Protein AF-A0A2P8LK50-F1 (afdb_monomer)

Mean predicted aligned error: 5.37 Å

Radius of gyration: 11.32 Å; Cα contacts (8 Å, |Δi|>4): 97; chains: 1; bounding box: 25×28×27 Å

Structure (mmCIF, N/CA/C/O backbone):
data_AF-A0A2P8LK50-F1
#
_entry.id   AF-A0A2P8LK50-F1
#
loop_
_atom_site.group_PDB
_atom_site.id
_atom_site.type_symbol
_atom_site.label_atom_id
_atom_site.label_alt_id
_atom_site.label_comp_id
_atom_site.label_asym_id
_atom_site.label_entity_id
_atom_site.label_seq_id
_atom_site.pdbx_PDB_ins_code
_atom_site.Cartn_x
_atom_site.Cartn_y
_atom_site.Cartn_z
_atom_site.occupancy
_atom_site.B_iso_or_equiv
_atom_site.auth_seq_id
_atom_site.auth_comp_id
_atom_site.auth_asym_id
_atom_site.auth_atom_id
_atom_site.pdbx_PDB_model_num
ATOM 1 N N . MET A 1 1 ? -0.636 -13.200 -14.110 1.00 64.94 1 MET A N 1
ATOM 2 C CA . MET A 1 1 ? 0.031 -12.180 -13.279 1.00 64.94 1 MET A CA 1
ATOM 3 C C . MET A 1 1 ? -0.182 -12.573 -11.837 1.00 64.94 1 MET A C 1
ATOM 5 O O . MET A 1 1 ? -1.332 -12.725 -11.444 1.00 64.94 1 MET A O 1
ATOM 9 N N . THR A 1 2 ? 0.895 -12.881 -11.118 1.00 80.06 2 THR A N 1
ATOM 10 C CA . THR A 1 2 ? 0.824 -13.458 -9.767 1.00 80.06 2 THR A CA 1
ATOM 11 C C . THR A 1 2 ? 0.962 -12.373 -8.701 1.00 80.06 2 THR A C 1
ATOM 13 O O . THR A 1 2 ? 1.470 -11.287 -8.988 1.00 80.06 2 THR A O 1
ATOM 16 N N . ASP A 1 3 ? 0.503 -12.645 -7.479 1.00 81.75 3 ASP A N 1
ATOM 17 C CA . ASP A 1 3 ? 0.670 -11.728 -6.340 1.00 81.75 3 ASP A CA 1
ATOM 18 C C . ASP A 1 3 ? 2.138 -11.576 -5.915 1.00 81.75 3 ASP A C 1
ATOM 20 O O . ASP A 1 3 ? 2.510 -10.563 -5.324 1.00 81.75 3 ASP A O 1
ATOM 24 N N . ASN A 1 4 ? 2.984 -12.536 -6.295 1.00 85.00 4 ASN A N 1
ATOM 25 C CA . ASN A 1 4 ? 4.426 -12.498 -6.068 1.00 85.00 4 ASN A CA 1
ATOM 26 C C . ASN A 1 4 ? 5.173 -11.643 -7.102 1.00 85.00 4 ASN A C 1
ATOM 28 O O . ASN A 1 4 ? 6.358 -11.373 -6.914 1.00 85.00 4 ASN A O 1
ATOM 32 N N . ASP A 1 5 ? 4.514 -11.219 -8.189 1.00 85.25 5 ASP A N 1
ATOM 33 C CA . ASP A 1 5 ? 5.149 -10.363 -9.189 1.00 85.25 5 ASP A CA 1
ATOM 34 C C . ASP A 1 5 ? 5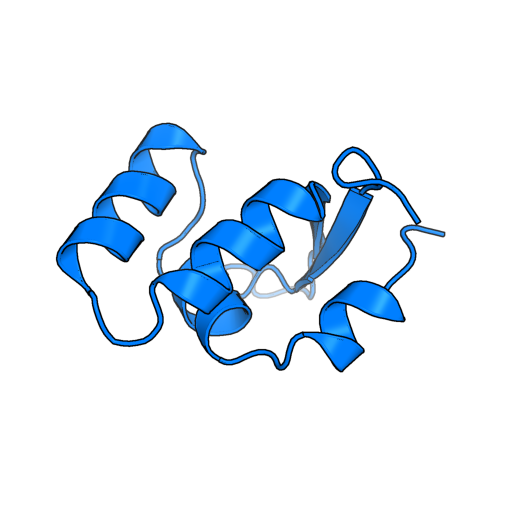.506 -9.017 -8.543 1.00 85.25 5 ASP A C 1
ATOM 36 O O . ASP A 1 5 ? 4.672 -8.377 -7.896 1.00 85.25 5 ASP A O 1
ATOM 40 N N . MET A 1 6 ? 6.741 -8.567 -8.749 1.00 87.44 6 MET A N 1
ATOM 41 C CA . MET A 1 6 ? 7.187 -7.270 -8.255 1.00 87.44 6 MET A CA 1
ATOM 42 C C . MET A 1 6 ? 6.663 -6.155 -9.166 1.00 87.44 6 MET A C 1
ATOM 44 O O . MET A 1 6 ? 6.731 -6.244 -10.395 1.00 87.44 6 MET A O 1
ATOM 48 N N . ILE A 1 7 ? 6.175 -5.079 -8.559 1.00 86.06 7 ILE A N 1
ATOM 49 C CA . ILE A 1 7 ? 5.809 -3.836 -9.234 1.00 86.06 7 ILE A CA 1
ATOM 50 C C . ILE A 1 7 ? 6.725 -2.711 -8.765 1.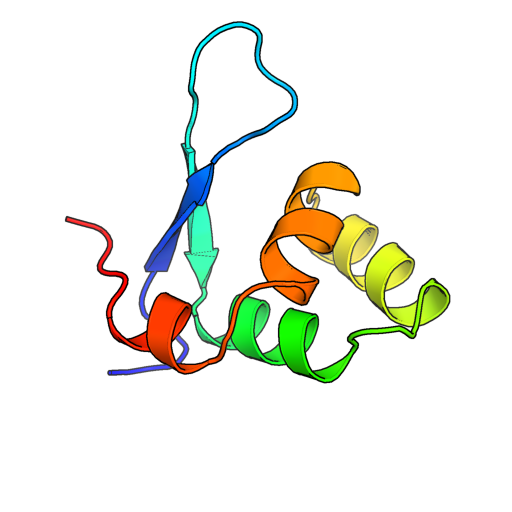00 86.06 7 ILE A C 1
ATOM 52 O O . ILE A 1 7 ? 7.125 -2.653 -7.601 1.00 86.06 7 ILE A O 1
ATOM 56 N N . LYS A 1 8 ? 7.057 -1.813 -9.689 1.00 85.38 8 LYS A N 1
ATOM 57 C CA . LYS A 1 8 ? 7.891 -0.644 -9.432 1.00 85.38 8 LYS A CA 1
ATOM 58 C C . LYS A 1 8 ? 6.996 0.532 -9.040 1.00 85.38 8 LYS A C 1
ATOM 60 O O . LYS A 1 8 ? 6.134 0.927 -9.817 1.00 85.38 8 LYS A O 1
ATOM 65 N N . ILE A 1 9 ? 7.211 1.086 -7.853 1.00 79.75 9 ILE A N 1
ATOM 66 C CA . ILE A 1 9 ? 6.503 2.262 -7.333 1.00 79.75 9 ILE A CA 1
ATOM 67 C C . ILE A 1 9 ? 7.489 3.419 -7.130 1.00 79.75 9 ILE A C 1
ATOM 69 O O . ILE A 1 9 ? 8.647 3.166 -6.789 1.00 79.75 9 ILE A O 1
ATOM 73 N N . PRO A 1 10 ? 7.078 4.681 -7.308 1.00 74.06 10 PRO A N 1
ATOM 74 C CA . PRO A 1 10 ? 7.924 5.824 -6.987 1.00 74.06 10 PRO A CA 1
ATOM 75 C C . PRO A 1 10 ? 8.189 5.904 -5.476 1.00 74.06 10 PRO A C 1
ATOM 77 O O . PRO A 1 10 ? 7.275 5.779 -4.659 1.00 74.06 10 PRO A O 1
ATOM 80 N N . ASP A 1 11 ? 9.446 6.134 -5.101 1.00 71.81 11 ASP A N 1
ATOM 81 C CA . ASP A 1 11 ? 9.826 6.507 -3.743 1.00 71.81 11 ASP A CA 1
ATOM 82 C C . ASP A 1 11 ? 9.714 8.024 -3.597 1.00 71.81 11 ASP A C 1
ATOM 84 O O . ASP A 1 11 ? 10.589 8.783 -4.015 1.00 71.81 11 ASP A O 1
ATOM 88 N N . LEU A 1 12 ? 8.608 8.460 -3.000 1.00 68.06 12 LEU A N 1
ATOM 89 C CA . LEU A 1 12 ? 8.293 9.876 -2.826 1.00 68.06 12 LEU A CA 1
ATOM 90 C C . LEU A 1 12 ? 9.140 10.569 -1.744 1.00 68.06 12 LEU A C 1
ATOM 92 O O . LEU A 1 12 ? 9.018 11.779 -1.576 1.00 68.06 12 LEU A O 1
ATOM 96 N N . THR A 1 13 ? 10.004 9.836 -1.030 1.00 65.69 13 THR A N 1
ATOM 97 C CA . THR A 1 13 ? 10.886 10.422 -0.005 1.00 65.69 13 THR A CA 1
ATOM 98 C C . THR A 1 13 ? 12.218 10.933 -0.545 1.00 65.69 13 THR A C 1
ATOM 100 O O . THR A 1 13 ? 12.942 11.616 0.178 1.00 65.69 13 THR A O 1
ATOM 103 N N . SER A 1 14 ? 12.558 10.626 -1.798 1.00 57.69 14 SER A N 1
ATOM 104 C CA . SER A 1 14 ? 13.848 11.000 -2.369 1.00 57.69 14 SER A CA 1
ATOM 105 C C . SER A 1 14 ? 13.754 12.239 -3.259 1.00 57.69 14 SER A C 1
ATOM 107 O O . SER A 1 14 ? 12.836 12.392 -4.059 1.00 57.69 14 SER A O 1
ATOM 109 N N . ILE A 1 15 ? 14.751 13.117 -3.133 1.00 60.56 15 ILE A N 1
ATOM 110 C CA . ILE A 1 15 ? 14.939 14.318 -3.970 1.00 60.56 15 ILE A CA 1
ATOM 111 C C . ILE A 1 15 ? 15.217 13.912 -5.434 1.00 60.56 15 ILE A C 1
ATOM 113 O O . ILE A 1 15 ? 14.978 14.672 -6.369 1.00 60.56 15 ILE A O 1
ATOM 117 N N . VAL A 1 16 ? 15.695 12.681 -5.631 1.00 63.25 16 VAL A N 1
ATOM 118 C CA . VAL A 1 16 ? 15.898 12.028 -6.927 1.00 63.25 16 VAL A CA 1
ATOM 119 C C . VAL A 1 16 ? 14.821 10.955 -7.074 1.00 63.25 16 VAL A C 1
ATOM 121 O O . VAL A 1 16 ? 14.580 10.235 -6.111 1.00 63.25 16 VAL A O 1
ATOM 124 N N . ILE A 1 17 ? 14.199 10.796 -8.251 1.00 62.00 17 ILE A N 1
ATOM 125 C CA . ILE A 1 17 ? 13.163 9.768 -8.485 1.00 62.00 17 ILE A CA 1
ATOM 126 C C . ILE A 1 17 ? 13.773 8.372 -8.296 1.00 62.00 17 ILE A C 1
ATOM 128 O O . ILE A 1 17 ? 14.296 7.762 -9.227 1.00 62.00 17 ILE A O 1
ATOM 132 N N . HIS A 1 18 ? 13.707 7.863 -7.070 1.00 69.75 18 HIS A N 1
ATOM 133 C CA . HIS A 1 18 ? 13.996 6.476 -6.760 1.00 69.75 18 HIS A CA 1
ATOM 134 C C . HIS A 1 18 ? 12.713 5.684 -6.934 1.00 69.75 18 HIS A C 1
ATOM 136 O O . HIS A 1 18 ? 11.605 6.213 -6.850 1.00 69.75 18 HIS A O 1
ATOM 142 N N . SER A 1 19 ? 12.850 4.399 -7.216 1.00 75.62 19 SER A N 1
ATOM 143 C CA . SER A 1 19 ? 11.706 3.507 -7.224 1.00 75.62 19 SER A CA 1
ATOM 144 C C . SER A 1 19 ? 11.953 2.363 -6.274 1.00 75.62 19 SER A C 1
ATOM 146 O O . SER A 1 19 ? 13.066 1.849 -6.187 1.00 75.62 19 SER A O 1
ATOM 148 N N . ARG A 1 20 ? 10.898 1.958 -5.580 1.00 80.44 20 ARG A N 1
ATOM 149 C CA . ARG A 1 20 ? 10.890 0.741 -4.783 1.00 80.44 20 ARG A CA 1
ATOM 150 C C . ARG A 1 20 ? 10.178 -0.351 -5.548 1.00 80.44 20 ARG A C 1
ATOM 152 O O . ARG A 1 20 ? 9.293 -0.086 -6.358 1.00 80.44 20 ARG A O 1
ATOM 159 N N . PHE A 1 21 ? 10.569 -1.578 -5.263 1.00 86.38 21 P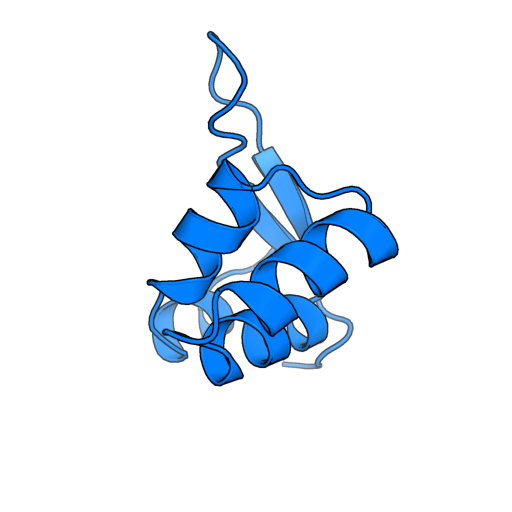HE A N 1
ATOM 160 C CA . PHE A 1 21 ? 9.875 -2.750 -5.752 1.00 86.38 21 PHE A CA 1
ATOM 161 C C . PHE A 1 21 ? 9.052 -3.315 -4.602 1.00 86.38 21 PHE A C 1
ATOM 163 O O . PHE A 1 21 ? 9.585 -3.543 -3.518 1.00 86.38 21 PHE A O 1
ATOM 170 N N . ILE A 1 22 ? 7.762 -3.529 -4.834 1.00 88.75 22 ILE A N 1
ATOM 171 C CA . ILE A 1 22 ? 6.872 -4.195 -3.881 1.00 88.75 22 ILE A CA 1
ATOM 172 C C . ILE A 1 22 ? 6.150 -5.342 -4.573 1.00 88.75 22 ILE A C 1
ATOM 174 O O . ILE A 1 22 ? 5.966 -5.316 -5.788 1.00 88.75 22 ILE A O 1
ATOM 178 N N . GLN A 1 23 ? 5.719 -6.339 -3.810 1.00 91.56 23 GLN A N 1
ATOM 179 C CA . GLN A 1 23 ? 4.886 -7.411 -4.346 1.00 91.56 23 GLN A CA 1
ATOM 180 C C . GLN A 1 23 ? 3.513 -6.867 -4.751 1.00 91.56 23 GLN A C 1
ATOM 182 O O . GLN A 1 23 ? 2.923 -6.043 -4.044 1.00 91.56 23 GLN A O 1
ATOM 187 N N . ARG A 1 24 ? 2.968 -7.355 -5.868 1.00 90.12 24 ARG A N 1
ATOM 188 C CA . ARG A 1 24 ? 1.624 -6.976 -6.320 1.00 90.12 24 ARG A CA 1
ATOM 189 C C . ARG A 1 24 ? 0.556 -7.339 -5.288 1.00 90.12 24 ARG A C 1
ATOM 191 O O . ARG A 1 24 ? -0.376 -6.561 -5.109 1.00 90.12 24 ARG A O 1
ATOM 198 N N . GLY A 1 25 ? 0.706 -8.462 -4.585 1.00 92.50 25 GLY A N 1
ATOM 199 C CA . GLY A 1 25 ? -0.189 -8.858 -3.494 1.00 92.50 25 GLY A CA 1
ATOM 200 C C . GLY A 1 25 ? -0.253 -7.803 -2.389 1.00 92.50 25 GLY A C 1
ATOM 201 O O . GLY A 1 25 ? -1.340 -7.370 -2.014 1.00 92.50 25 GLY A O 1
ATOM 202 N N . LEU A 1 26 ? 0.907 -7.290 -1.965 1.00 92.94 26 LEU A N 1
ATOM 203 C CA . LEU A 1 26 ? 0.990 -6.195 -0.995 1.00 92.94 26 LEU A CA 1
ATOM 204 C C . LEU A 1 26 ? 0.341 -4.910 -1.530 1.00 92.94 26 LEU A C 1
ATOM 206 O O . LEU A 1 26 ? -0.373 -4.219 -0.809 1.00 92.94 26 LEU A O 1
ATOM 210 N N 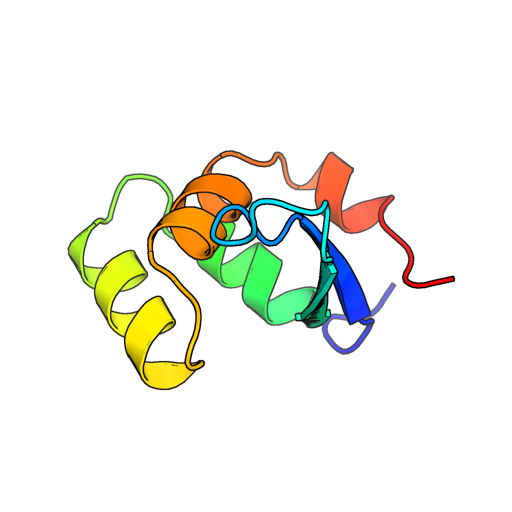. ALA A 1 27 ? 0.534 -4.594 -2.812 1.00 92.12 27 ALA A N 1
ATOM 211 C CA . ALA A 1 27 ? -0.116 -3.441 -3.428 1.00 92.12 27 ALA A CA 1
ATOM 212 C C . ALA A 1 27 ? -1.650 -3.572 -3.443 1.00 92.12 27 ALA A C 1
ATOM 214 O O . ALA A 1 27 ? -2.354 -2.614 -3.123 1.00 92.12 27 ALA A O 1
ATOM 215 N N . ARG A 1 28 ? -2.173 -4.765 -3.762 1.00 92.81 28 ARG A N 1
ATOM 216 C CA . ARG A 1 28 ? -3.611 -5.077 -3.701 1.00 92.81 28 ARG A CA 1
ATOM 217 C C . ARG A 1 28 ? -4.152 -4.944 -2.285 1.00 92.81 28 ARG A C 1
ATOM 219 O O . ARG A 1 28 ? -5.211 -4.347 -2.098 1.00 92.81 28 ARG A O 1
ATOM 226 N N . GLU A 1 29 ? -3.422 -5.458 -1.299 1.00 94.81 29 GLU A N 1
ATOM 227 C CA . GLU A 1 29 ? -3.787 -5.320 0.107 1.00 94.81 29 GLU A CA 1
ATOM 228 C C . GLU A 1 29 ? -3.887 -3.842 0.499 1.00 94.81 29 GLU A C 1
ATOM 230 O O . GLU A 1 29 ? -4.921 -3.418 1.014 1.00 94.81 29 GLU A O 1
ATOM 235 N N . ILE A 1 30 ? -2.882 -3.029 0.164 1.00 94.38 30 ILE A N 1
ATOM 236 C CA . ILE A 1 30 ? -2.877 -1.588 0.448 1.00 94.38 30 ILE A CA 1
ATOM 237 C C . ILE A 1 30 ? -4.072 -0.875 -0.207 1.00 94.38 30 ILE A C 1
ATOM 239 O O . ILE A 1 30 ? -4.740 -0.072 0.448 1.00 94.38 30 ILE A O 1
ATOM 243 N N . ILE A 1 31 ? -4.386 -1.181 -1.471 1.00 94.06 31 ILE A N 1
ATOM 244 C CA . ILE A 1 31 ? -5.553 -0.616 -2.172 1.00 94.06 31 ILE A CA 1
ATOM 245 C C . ILE A 1 31 ? -6.859 -1.026 -1.481 1.00 94.06 31 ILE A C 1
ATOM 247 O O . ILE A 1 31 ? -7.747 -0.192 -1.301 1.00 94.06 31 ILE A O 1
ATOM 251 N N . SER A 1 32 ? -6.972 -2.279 -1.027 1.00 94.94 32 SER A N 1
ATOM 252 C CA . SER A 1 32 ? -8.166 -2.770 -0.322 1.00 94.94 32 SER A CA 1
ATOM 253 C C . SER A 1 32 ? -8.434 -2.048 1.006 1.00 94.94 32 SER A C 1
ATOM 255 O O . SER A 1 32 ? -9.561 -2.053 1.496 1.00 94.94 32 SER A O 1
ATOM 257 N N . LYS A 1 33 ? -7.407 -1.408 1.582 1.00 95.69 33 LYS A N 1
ATOM 258 C CA . LYS A 1 33 ? -7.476 -0.629 2.828 1.00 95.69 33 LYS A CA 1
ATOM 259 C C . LYS A 1 33 ? -7.590 0.880 2.590 1.00 95.69 33 LYS A C 1
ATOM 261 O O . LYS A 1 33 ? -7.367 1.663 3.513 1.00 95.69 33 LYS A O 1
ATOM 266 N N . ARG A 1 34 ? -7.935 1.322 1.373 1.00 93.25 34 ARG A N 1
ATOM 267 C CA . ARG A 1 34 ? -8.147 2.744 1.051 1.00 93.25 34 ARG A CA 1
ATOM 268 C C . ARG A 1 34 ? -9.125 3.382 2.051 1.00 93.25 34 ARG A C 1
ATOM 270 O O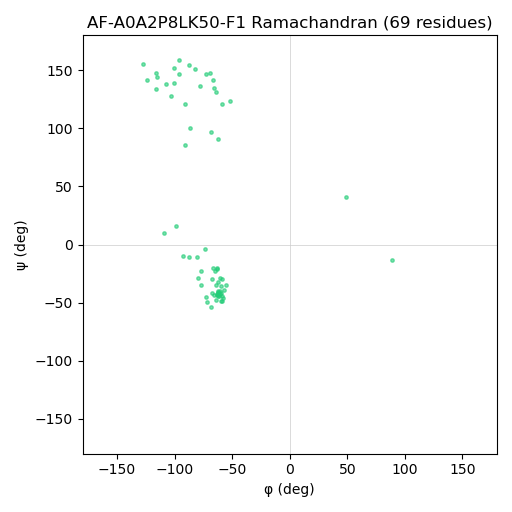 . ARG A 1 34 ? -10.253 2.928 2.204 1.00 93.25 34 ARG A O 1
ATOM 277 N N . GLY A 1 35 ? -8.682 4.449 2.719 1.00 91.75 35 GLY A N 1
ATOM 278 C CA . GLY A 1 35 ? -9.459 5.169 3.739 1.00 91.75 35 GLY A CA 1
ATOM 279 C C . GLY A 1 35 ? -9.308 4.642 5.173 1.00 91.75 35 GLY A C 1
ATOM 280 O O . GLY A 1 35 ? -9.653 5.360 6.109 1.00 91.75 35 GLY A O 1
ATOM 281 N N . ASP A 1 36 ? -8.733 3.453 5.378 1.00 96.00 36 ASP A N 1
ATOM 282 C CA . ASP A 1 36 ? -8.407 2.928 6.708 1.00 96.00 36 ASP A CA 1
ATOM 283 C C . ASP A 1 36 ? -6.978 3.319 7.109 1.00 96.00 36 ASP A C 1
ATOM 285 O O . ASP A 1 36 ? -6.009 2.578 6.931 1.00 96.00 36 ASP A O 1
ATOM 289 N N . TYR A 1 37 ? -6.837 4.517 7.676 1.00 93.88 37 TYR A N 1
ATOM 290 C CA . TYR A 1 37 ? -5.533 5.060 8.062 1.00 93.88 37 TYR A CA 1
ATOM 291 C C . TYR A 1 37 ? -4.796 4.210 9.107 1.00 93.88 37 TYR A C 1
ATOM 293 O O . TYR A 1 37 ? -3.566 4.199 9.116 1.00 93.88 37 TYR A O 1
ATOM 301 N N . LYS A 1 38 ? -5.518 3.478 9.968 1.00 96.12 38 LYS A N 1
ATOM 302 C CA . LYS A 1 38 ? -4.900 2.606 10.978 1.00 96.12 38 LYS A CA 1
ATOM 303 C C . LYS A 1 38 ? -4.304 1.363 10.324 1.00 96.12 38 LYS A C 1
ATOM 305 O O . LYS A 1 38 ? -3.162 1.017 10.625 1.00 96.12 38 LYS A O 1
ATOM 310 N N . ALA A 1 39 ? -5.041 0.725 9.413 1.00 95.12 39 ALA A N 1
ATOM 311 C CA . ALA A 1 39 ? -4.531 -0.415 8.657 1.00 95.12 39 ALA A CA 1
ATOM 312 C C . ALA A 1 39 ? -3.346 -0.018 7.767 1.00 95.12 39 ALA A C 1
ATOM 314 O O . ALA A 1 39 ? -2.328 -0.703 7.765 1.00 95.12 39 ALA A O 1
ATOM 315 N N . LEU A 1 40 ? -3.433 1.122 7.077 1.00 94.56 40 LEU A N 1
ATOM 316 C CA . LEU A 1 40 ? -2.344 1.633 6.240 1.00 94.56 40 LEU A CA 1
ATOM 317 C C . LEU A 1 40 ? -1.083 1.952 7.060 1.00 94.56 40 LEU A C 1
ATOM 319 O O . LEU A 1 40 ? 0.024 1.614 6.642 1.00 94.56 40 LEU A O 1
ATOM 323 N N . TYR A 1 41 ? -1.235 2.551 8.245 1.00 94.56 41 TYR A N 1
ATOM 324 C CA . TYR A 1 41 ? -0.112 2.790 9.154 1.00 94.56 41 TYR A CA 1
ATOM 325 C C . TYR A 1 41 ? 0.536 1.477 9.604 1.00 94.56 41 TYR A C 1
ATOM 327 O O . TYR A 1 41 ? 1.759 1.346 9.554 1.00 94.56 41 TYR A O 1
ATOM 335 N N . LYS A 1 42 ? -0.273 0.475 9.962 1.00 96.56 42 LYS A N 1
ATOM 336 C CA . LYS A 1 42 ? 0.228 -0.852 10.329 1.00 96.56 42 LYS A CA 1
ATOM 337 C C . LYS A 1 42 ? 1.010 -1.510 9.186 1.00 96.56 42 LYS A C 1
ATOM 339 O O . LYS A 1 42 ? 2.145 -1.912 9.403 1.00 96.56 42 LYS A O 1
ATOM 344 N N . ILE A 1 43 ? 0.460 -1.525 7.969 1.00 94.50 43 ILE A N 1
ATOM 345 C CA . ILE A 1 43 ? 1.147 -2.064 6.782 1.00 94.50 43 ILE A CA 1
ATOM 346 C C . ILE A 1 43 ? 2.484 -1.348 6.547 1.00 94.50 43 ILE A C 1
ATOM 348 O O . ILE A 1 43 ? 3.475 -1.985 6.195 1.00 94.50 43 ILE A O 1
ATOM 352 N N . SER A 1 44 ? 2.538 -0.029 6.766 1.00 92.00 44 SER A N 1
ATOM 353 C CA . SER A 1 44 ? 3.784 0.728 6.616 1.00 92.00 44 SER A CA 1
ATOM 354 C C . SER A 1 44 ? 4.887 0.240 7.563 1.00 92.00 44 SER A C 1
ATOM 356 O O . SER A 1 44 ? 6.034 0.103 7.141 1.00 92.00 44 SER A O 1
ATOM 358 N N . LEU A 1 45 ? 4.530 -0.092 8.809 1.00 93.50 45 LEU A N 1
ATOM 359 C CA . LEU A 1 45 ? 5.458 -0.620 9.807 1.00 93.50 45 LEU A CA 1
ATOM 360 C C . LEU A 1 45 ? 5.868 -2.057 9.479 1.00 93.50 45 LEU A C 1
ATOM 362 O O . LEU A 1 45 ? 7.061 -2.349 9.431 1.00 93.50 45 LEU A O 1
ATOM 366 N N . ASP A 1 46 ? 4.892 -2.922 9.197 1.00 95.00 46 ASP A N 1
ATOM 367 C CA . ASP A 1 46 ? 5.110 -4.354 8.955 1.00 95.00 46 ASP A CA 1
ATOM 368 C C . ASP A 1 46 ? 5.997 -4.600 7.718 1.00 95.00 46 ASP A C 1
ATOM 370 O O . ASP A 1 46 ? 6.792 -5.539 7.691 1.00 95.00 46 ASP A O 1
ATOM 374 N N . HIS A 1 47 ? 5.911 -3.723 6.711 1.00 89.31 47 HIS A N 1
ATOM 375 C CA . HIS A 1 47 ? 6.654 -3.842 5.451 1.00 89.31 47 HIS A CA 1
ATOM 376 C C . HIS A 1 47 ? 7.775 -2.807 5.274 1.00 89.31 47 HIS A C 1
ATOM 378 O O . HIS A 1 47 ? 8.340 -2.705 4.183 1.00 89.31 47 HIS A O 1
ATOM 384 N N . ASN A 1 48 ? 8.110 -2.036 6.317 1.00 88.19 48 ASN A N 1
ATOM 385 C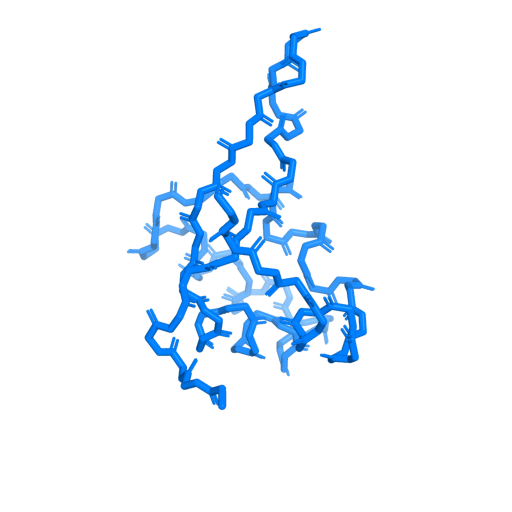 CA . ASN A 1 48 ? 9.121 -0.969 6.274 1.00 88.19 48 ASN A CA 1
ATOM 386 C C . ASN A 1 48 ? 8.940 -0.007 5.073 1.00 88.19 48 ASN A C 1
ATOM 388 O O . ASN A 1 48 ? 9.890 0.393 4.383 1.00 88.19 48 ASN A O 1
ATOM 392 N N . LEU A 1 49 ? 7.682 0.329 4.785 1.00 87.06 49 LEU A N 1
ATOM 393 C CA . LEU A 1 49 ? 7.294 1.271 3.743 1.00 87.06 49 LEU A CA 1
ATOM 394 C C . LEU A 1 49 ? 7.069 2.650 4.353 1.00 87.06 49 LEU A C 1
ATOM 396 O O . LEU A 1 49 ? 6.582 2.800 5.469 1.00 87.06 49 LEU A O 1
ATOM 400 N N . THR A 1 50 ? 7.376 3.690 3.589 1.00 88.31 50 THR A N 1
ATOM 401 C CA . THR A 1 50 ? 7.081 5.057 4.016 1.00 88.31 50 THR A CA 1
ATOM 402 C C . THR A 1 50 ? 5.573 5.300 3.928 1.00 88.31 50 THR A C 1
ATOM 404 O O . THR A 1 50 ? 4.900 4.798 3.022 1.00 88.31 50 THR A O 1
ATOM 407 N N . LEU A 1 51 ? 5.016 6.113 4.832 1.00 88.38 51 LEU A N 1
ATOM 408 C CA . LEU A 1 51 ? 3.587 6.461 4.786 1.00 88.38 51 LEU A CA 1
ATOM 409 C C . LEU A 1 51 ? 3.192 7.147 3.474 1.00 88.38 51 LEU A C 1
ATOM 411 O O . LEU A 1 51 ? 2.070 6.986 3.004 1.00 88.38 51 LEU A O 1
ATOM 415 N N . GLN A 1 52 ? 4.125 7.871 2.855 1.00 87.25 52 GLN A N 1
ATOM 416 C CA . GLN A 1 52 ? 3.931 8.468 1.537 1.00 87.25 52 GLN A CA 1
ATOM 417 C C . GLN A 1 52 ? 3.787 7.401 0.446 1.00 87.25 52 GLN A C 1
ATOM 419 O O . GLN A 1 52 ? 2.887 7.515 -0.381 1.00 87.25 52 GLN A O 1
ATOM 424 N N . ALA A 1 53 ? 4.618 6.351 0.463 1.00 86.50 53 ALA A N 1
ATOM 425 C CA . ALA A 1 53 ? 4.509 5.241 -0.480 1.00 86.50 53 ALA A CA 1
ATOM 426 C C . ALA A 1 53 ? 3.186 4.487 -0.294 1.00 86.50 53 ALA A C 1
ATOM 428 O O . ALA A 1 53 ? 2.454 4.287 -1.260 1.00 86.50 53 ALA A O 1
ATOM 429 N N . VAL A 1 54 ? 2.821 4.148 0.947 1.00 90.69 54 VAL A N 1
ATOM 430 C CA . VAL A 1 54 ? 1.537 3.491 1.251 1.00 90.69 54 VAL A CA 1
ATOM 431 C C . VAL A 1 54 ? 0.348 4.368 0.841 1.00 90.69 54 VAL A C 1
ATOM 433 O O . VAL A 1 54 ? -0.603 3.884 0.230 1.00 90.69 54 VAL A O 1
ATOM 436 N N . GLY A 1 55 ? 0.411 5.673 1.112 1.00 89.81 55 GLY A N 1
ATOM 437 C CA . GLY A 1 55 ? -0.612 6.637 0.703 1.00 89.81 55 GLY A CA 1
ATOM 438 C C . GLY A 1 55 ? -0.686 6.855 -0.811 1.00 89.81 55 GLY A C 1
ATOM 439 O O . GLY A 1 55 ? -1.751 7.153 -1.343 1.00 89.81 55 GLY A O 1
ATOM 440 N N . TYR A 1 56 ? 0.425 6.713 -1.532 1.00 88.94 56 TYR A N 1
ATOM 441 C CA . TYR A 1 56 ? 0.429 6.703 -2.991 1.00 88.94 56 TYR A CA 1
ATOM 442 C C . TYR A 1 56 ? -0.252 5.442 -3.526 1.00 88.94 56 TYR A C 1
ATOM 444 O O . TYR A 1 56 ? -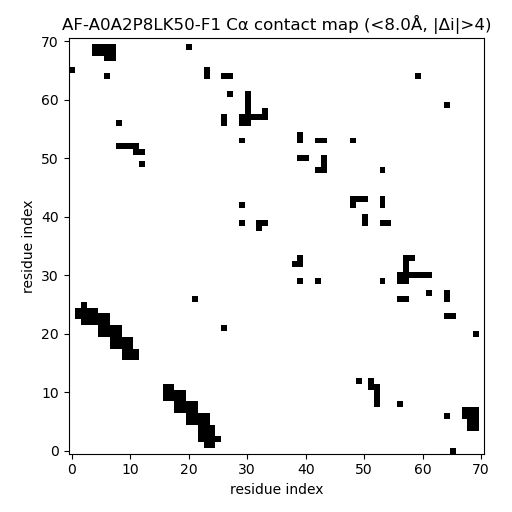1.224 5.555 -4.267 1.00 88.94 56 TYR A O 1
ATOM 452 N N . ILE A 1 57 ? 0.185 4.261 -3.079 1.00 90.50 57 ILE A N 1
ATOM 453 C CA . ILE A 1 57 ? -0.349 2.970 -3.533 1.00 90.50 57 ILE A CA 1
ATOM 454 C C . ILE A 1 57 ? -1.844 2.855 -3.236 1.00 90.50 57 ILE A C 1
ATOM 456 O O . ILE A 1 57 ? -2.595 2.412 -4.095 1.00 90.50 57 ILE A O 1
ATOM 460 N N . SER A 1 58 ? -2.305 3.286 -2.058 1.00 93.06 58 SER A N 1
ATOM 461 C CA . SER A 1 58 ? -3.723 3.170 -1.687 1.00 93.06 58 SER A CA 1
ATOM 462 C C . SER A 1 58 ? -4.651 3.979 -2.596 1.00 93.06 58 SER A C 1
ATOM 464 O O . SER A 1 58 ? -5.844 3.685 -2.663 1.00 93.06 58 SER A O 1
ATOM 466 N N . ARG A 1 59 ? -4.115 4.974 -3.314 1.00 91.38 59 ARG A N 1
ATOM 467 C CA . ARG A 1 59 ? -4.839 5.794 -4.293 1.00 91.38 59 ARG A CA 1
ATOM 468 C C . ARG A 1 59 ? -4.752 5.267 -5.723 1.00 91.38 59 ARG A C 1
ATOM 470 O O . ARG A 1 59 ? -5.509 5.758 -6.550 1.00 91.38 59 ARG A O 1
ATOM 477 N N . LEU A 1 60 ? -3.899 4.280 -5.996 1.00 88.69 60 LEU A N 1
ATOM 478 C CA . LEU A 1 60 ? -3.853 3.617 -7.297 1.00 88.69 60 LEU A CA 1
ATOM 479 C C . LEU A 1 60 ? -5.107 2.778 -7.517 1.00 88.69 60 LEU A C 1
ATOM 481 O O . LEU A 1 60 ? -5.661 2.196 -6.577 1.00 88.69 60 LEU A O 1
ATOM 485 N N . ASP A 1 61 ? -5.521 2.678 -8.770 1.00 87.88 61 ASP A N 1
ATOM 486 C CA . ASP A 1 61 ? -6.523 1.721 -9.201 1.00 87.88 61 ASP A CA 1
ATOM 487 C C . ASP A 1 61 ? -5.900 0.343 -9.441 1.00 87.88 61 ASP A C 1
ATOM 489 O O . ASP A 1 61 ? -4.743 0.195 -9.841 1.00 87.88 61 ASP A O 1
ATOM 493 N N . LEU A 1 62 ? -6.705 -0.707 -9.247 1.00 82.56 62 LEU A N 1
ATOM 494 C CA . LEU A 1 62 ? -6.264 -2.093 -9.443 1.00 82.56 62 LEU A CA 1
ATOM 495 C C . LEU A 1 62 ? -5.689 -2.332 -10.848 1.00 82.56 62 LEU A C 1
ATOM 497 O O . LEU A 1 62 ? -4.722 -3.070 -11.002 1.00 82.56 62 LEU A O 1
ATOM 501 N N . ARG A 1 63 ? -6.230 -1.661 -11.871 1.00 83.06 63 ARG A N 1
ATOM 502 C CA . ARG A 1 63 ? -5.735 -1.769 -13.251 1.00 83.06 63 ARG A CA 1
ATOM 503 C C . ARG A 1 63 ? -4.307 -1.239 -13.403 1.00 83.06 63 ARG A C 1
ATOM 505 O O . ARG A 1 63 ? -3.537 -1.797 -14.178 1.00 83.06 63 ARG A O 1
ATOM 512 N N . GLU A 1 64 ? -3.937 -0.200 -12.656 1.00 80.44 64 GLU A N 1
ATOM 513 C CA . GLU A 1 64 ? -2.600 0.400 -12.727 1.00 80.44 64 GLU A CA 1
ATOM 514 C C . GLU A 1 64 ? -1.535 -0.566 -12.195 1.00 80.44 64 GLU A C 1
ATOM 516 O O . GLU A 1 64 ? -0.491 -0.749 -12.822 1.00 80.44 64 GLU A O 1
ATOM 521 N N . ILE A 1 65 ? -1.823 -1.266 -11.091 1.00 80.94 65 ILE A N 1
ATOM 522 C CA . ILE A 1 65 ? -0.903 -2.263 -10.516 1.00 80.94 65 ILE A CA 1
ATOM 523 C C . ILE A 1 65 ? -0.888 -3.592 -11.284 1.00 80.94 65 ILE A C 1
ATOM 525 O O . ILE A 1 65 ? 0.079 -4.354 -11.196 1.00 80.94 65 ILE A O 1
ATOM 529 N N . GLU A 1 66 ? -1.951 -3.892 -12.032 1.00 77.56 66 GLU A N 1
ATOM 530 C CA . GLU A 1 66 ? -2.016 -5.066 -12.900 1.00 77.56 66 GLU A CA 1
ATOM 531 C C . GLU A 1 66 ? -1.224 -4.860 -14.184 1.00 77.56 66 GLU A C 1
ATOM 533 O O . GLU A 1 66 ? -0.590 -5.795 -14.645 1.00 77.56 66 GLU A O 1
ATOM 538 N N . ILE A 1 67 ? -1.186 -3.651 -14.739 1.00 76.81 67 ILE A N 1
ATOM 539 C CA . ILE A 1 67 ? -0.382 -3.362 -15.934 1.00 76.81 67 ILE A CA 1
ATOM 540 C C . ILE A 1 67 ? 1.095 -3.152 -15.564 1.00 76.81 67 ILE A C 1
ATOM 542 O O . ILE A 1 67 ? 1.983 -3.470 -16.359 1.00 76.81 67 ILE A O 1
ATOM 546 N N . ALA A 1 68 ? 1.377 -2.675 -14.347 1.00 68.00 68 ALA A N 1
ATOM 547 C CA . ALA A 1 68 ? 2.736 -2.487 -13.858 1.00 68.00 68 ALA A CA 1
ATOM 548 C C . ALA A 1 68 ? 3.535 -3.807 -13.864 1.00 68.00 68 ALA A C 1
ATOM 550 O O . ALA A 1 68 ? 3.194 -4.792 -13.196 1.00 68.00 68 ALA A O 1
ATOM 551 N N . ARG A 1 69 ? 4.645 -3.804 -14.611 1.00 60.91 69 ARG A N 1
ATOM 552 C CA . ARG A 1 69 ? 5.683 -4.841 -14.590 1.00 60.91 69 ARG A CA 1
ATOM 553 C C . ARG A 1 69 ? 6.989 -4.235 -14.092 1.00 60.91 69 ARG A C 1
ATOM 555 O O . ARG A 1 69 ? 7.384 -3.165 -14.554 1.00 60.91 69 ARG A O 1
ATOM 562 N N . ALA A 1 70 ? 7.663 -4.917 -13.169 1.00 59.19 70 ALA A N 1
ATOM 563 C CA . ALA A 1 70 ? 9.092 -4.717 -12.974 1.00 59.19 70 ALA A CA 1
ATOM 564 C C . ALA A 1 70 ? 9.806 -5.264 -14.221 1.00 59.19 70 ALA A C 1
ATOM 566 O O . ALA A 1 70 ? 9.954 -6.476 -14.359 1.00 59.19 70 ALA A O 1
ATOM 567 N N . ASN A 1 71 ? 10.130 -4.379 -15.165 1.00 51.72 71 ASN A N 1
ATOM 568 C CA . ASN A 1 71 ? 11.146 -4.656 -16.181 1.00 51.72 71 ASN A CA 1
ATOM 569 C C . ASN A 1 71 ? 12.531 -4.515 -15.553 1.00 51.72 71 ASN A C 1
ATOM 571 O O . A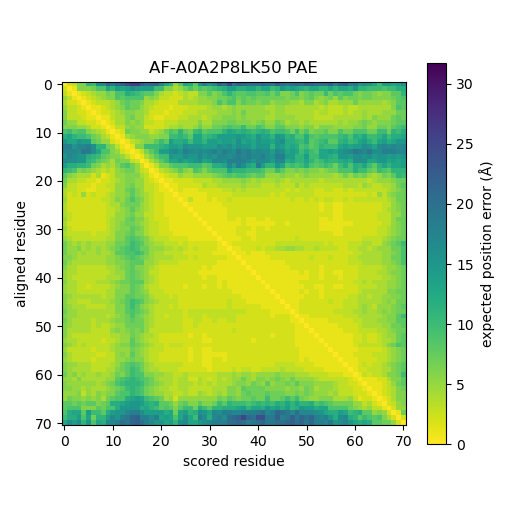SN A 1 71 ? 12.703 -3.556 -14.758 1.00 51.72 71 ASN A O 1
#

Nearest PDB structures (foldseek):
  3tgn-assembly1_B  TM=4.625E-01  e=4.005E+00  Streptococcus pneumoniae D39
  5z4z-assembly2_C-2  TM=4.611E-01  e=6.012E+00  unclassi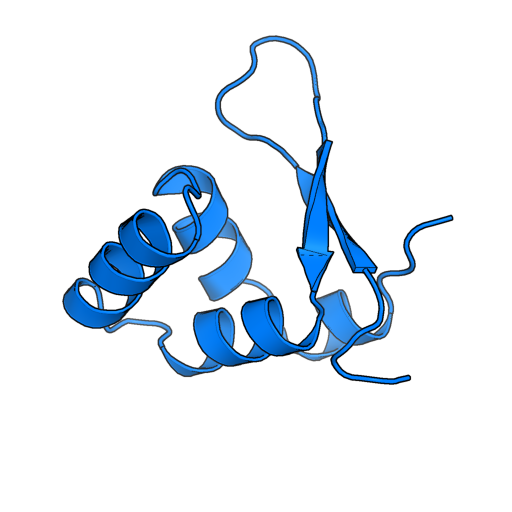fied
  5z4z-assembly1_A  TM=5.147E-01  e=9.656E+00  unclassified
  7br7-assembly1_5  TM=3.645E-01  e=7.366E+00  Human herpesvirus 4 strain B95-8
  6e1q-assembly1_A  TM=4.907E-01  e=9.024E+00  Arabidopsis thaliana

Secondary structure (DSSP, 8-state):
--TTSEEEEEETT-SS-EEEEEEHHHHHHHHHTTT-HHHHHHHHHHTT--HHHHHHHTTS-HHHHHH----

pLDDT: mean 84.08, std 11.33, range [51.72, 96.56]

Sequence (71 aa):
MTDNDMIKIPDLTSIVIHSRFIQRGLAREIISKRGDYKALYKISLDHNLTLQAVGYISRLDLREIEIARAN

Solvent-accessible surface area (backbone atoms only — not comparable to full-atom values): 4137 Å² total; per-residue (Å²): 137,58,49,79,41,47,25,68,42,71,35,77,88,47,100,55,94,42,67,43,75,44,39,37,42,60,48,51,53,43,32,75,38,53,90,38,64,67,60,48,52,49,52,19,64,80,65,75,43,52,67,64,42,50,58,49,46,26,68,50,55,73,68,58,61,67,68,44,65,61,124

Foldseek 3Di:
DDQQFWFWFFDPVDPDGDTDIDGLVLLVVLLVCQPVLVVLVVSCVVVVHDSVRSNVSNPDDNVVSVVGHDD